Protein AF-A0A956W4G2-F1 (afdb_monomer)

Structure (mmCIF, N/CA/C/O backbone):
data_AF-A0A956W4G2-F1
#
_entry.id   AF-A0A956W4G2-F1
#
loop_
_atom_site.group_PDB
_atom_site.id
_atom_site.type_symbol
_atom_site.label_atom_id
_atom_site.label_alt_id
_atom_site.label_comp_id
_atom_site.label_asym_id
_atom_site.label_entity_id
_atom_site.label_seq_id
_atom_site.pdbx_PDB_ins_code
_atom_site.Cartn_x
_atom_site.Cartn_y
_atom_site.Cartn_z
_atom_site.occupancy
_atom_site.B_iso_or_equiv
_atom_site.auth_seq_id
_atom_site.auth_comp_id
_atom_site.auth_asym_id
_atom_site.auth_atom_id
_atom_site.pdbx_PDB_model_num
ATOM 1 N N . ILE A 1 1 ? -4.866 4.582 -17.652 1.00 50.25 1 ILE A N 1
ATOM 2 C CA . ILE A 1 1 ? -4.745 4.997 -16.227 1.00 50.25 1 ILE A CA 1
ATOM 3 C C . ILE A 1 1 ? -3.307 4.822 -15.729 1.00 50.25 1 ILE A C 1
ATOM 5 O O . ILE A 1 1 ? -2.821 5.743 -15.092 1.00 50.25 1 ILE A O 1
ATOM 9 N N . LEU A 1 2 ? -2.598 3.739 -16.086 1.00 41.22 2 LEU A N 1
ATOM 10 C CA . LEU A 1 2 ? -1.159 3.585 -15.792 1.00 41.22 2 LEU A CA 1
ATOM 11 C C . LEU A 1 2 ? -0.225 4.591 -16.507 1.00 41.22 2 LEU A C 1
ATOM 13 O O . LEU A 1 2 ? 0.852 4.843 -15.987 1.00 41.22 2 LEU A O 1
ATOM 17 N N . ASP A 1 3 ? -0.658 5.236 -17.596 1.00 47.44 3 ASP A N 1
ATOM 18 C CA . ASP A 1 3 ? 0.127 6.281 -18.292 1.00 47.44 3 ASP A CA 1
ATOM 19 C C . ASP A 1 3 ? 0.022 7.695 -17.685 1.00 47.44 3 ASP A C 1
ATOM 21 O O . ASP A 1 3 ? 0.756 8.587 -18.084 1.00 47.44 3 ASP A O 1
ATOM 25 N N . ASN A 1 4 ? -0.891 7.944 -16.736 1.00 51.53 4 ASN A N 1
ATOM 26 C CA . ASN A 1 4 ? -1.182 9.310 -16.256 1.00 51.53 4 ASN A CA 1
ATOM 27 C C . ASN A 1 4 ? -0.505 9.677 -14.925 1.00 51.53 4 ASN A C 1
ATOM 29 O O . ASN A 1 4 ? -0.752 10.760 -14.400 1.00 51.53 4 ASN A O 1
ATOM 33 N N . VAL A 1 5 ? 0.290 8.776 -14.341 1.00 52.00 5 VAL A N 1
ATOM 34 C CA . VAL A 1 5 ? 0.906 8.995 -13.015 1.00 52.00 5 VAL A CA 1
ATOM 35 C C . VAL A 1 5 ? 2.428 9.046 -13.085 1.00 52.00 5 VAL A C 1
ATOM 37 O O . VAL A 1 5 ? 3.047 9.760 -12.301 1.00 52.00 5 VAL A O 1
ATOM 40 N N . TRP A 1 6 ? 3.034 8.352 -14.045 1.00 54.16 6 TRP A N 1
ATOM 41 C CA . TRP A 1 6 ? 4.470 8.404 -14.268 1.00 54.16 6 TRP A CA 1
ATOM 42 C C . TRP A 1 6 ? 4.729 8.812 -15.703 1.00 54.16 6 TRP A C 1
ATOM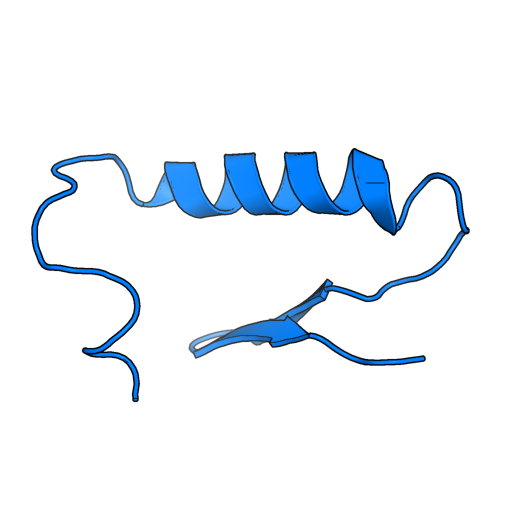 44 O O . TRP A 1 6 ? 4.781 7.984 -16.609 1.00 54.16 6 TRP A O 1
ATOM 54 N N . ASP A 1 7 ? 4.876 10.122 -15.882 1.00 43.31 7 ASP A N 1
ATOM 55 C CA . ASP A 1 7 ? 5.548 10.657 -17.051 1.00 43.31 7 ASP A CA 1
ATOM 56 C C . ASP A 1 7 ? 6.901 9.947 -17.176 1.00 43.31 7 ASP A C 1
ATOM 58 O O . ASP A 1 7 ? 7.568 9.650 -16.177 1.00 43.31 7 ASP A O 1
ATOM 62 N N . PHE A 1 8 ? 7.265 9.647 -18.409 1.00 47.09 8 PHE A N 1
ATOM 63 C CA . PHE A 1 8 ? 8.390 8.836 -18.871 1.00 47.09 8 PHE A CA 1
ATOM 64 C C . PHE A 1 8 ? 9.779 9.452 -18.544 1.00 47.09 8 PHE A C 1
ATOM 66 O O . PHE A 1 8 ? 10.696 9.408 -19.358 1.00 47.09 8 PHE A O 1
ATOM 73 N N . ALA A 1 9 ? 9.953 10.065 -17.368 1.00 48.56 9 ALA A N 1
ATOM 74 C CA . ALA A 1 9 ? 11.046 10.981 -17.041 1.00 48.56 9 ALA A CA 1
ATOM 75 C C . ALA A 1 9 ? 11.857 10.600 -15.789 1.00 48.56 9 ALA A C 1
ATOM 77 O O . ALA A 1 9 ? 12.570 11.443 -15.245 1.00 48.56 9 ALA A O 1
ATOM 78 N N . PHE A 1 10 ? 11.782 9.355 -15.309 1.00 50.53 10 PHE A N 1
ATOM 79 C CA . PHE A 1 10 ? 12.684 8.902 -14.249 1.00 50.53 10 PHE A CA 1
ATOM 80 C C . PHE A 1 10 ? 13.577 7.772 -14.763 1.00 50.53 10 PHE A C 1
ATOM 82 O O . PHE A 1 10 ? 13.201 6.605 -14.736 1.00 50.53 10 PHE A O 1
ATOM 89 N N . GLU A 1 11 ? 14.797 8.126 -15.178 1.00 53.09 11 GLU A N 1
ATOM 90 C CA . GLU A 1 11 ? 15.953 7.217 -15.292 1.00 53.09 11 GLU A CA 1
ATOM 91 C C . GLU A 1 11 ? 16.402 6.716 -13.903 1.00 53.09 11 GLU A C 1
ATOM 93 O O . GLU A 1 11 ? 17.585 6.686 -13.569 1.00 53.09 11 GLU A O 1
ATOM 98 N N . GLY A 1 12 ? 15.462 6.408 -13.018 1.00 53.31 12 GLY A N 1
ATOM 99 C CA . GLY A 1 12 ? 15.767 5.984 -11.670 1.00 53.31 12 GLY A CA 1
ATOM 100 C C . GLY A 1 12 ? 15.342 4.556 -11.468 1.00 53.31 12 GLY A C 1
ATOM 101 O O . GLY A 1 12 ? 14.222 4.168 -11.793 1.00 53.31 12 GLY A O 1
ATOM 102 N N . ASP A 1 13 ? 16.296 3.811 -10.929 1.00 59.28 13 ASP A N 1
ATOM 103 C CA . ASP A 1 13 ? 16.198 2.429 -10.504 1.00 59.28 13 ASP A CA 1
ATOM 104 C C . ASP A 1 13 ? 14.767 2.078 -10.038 1.00 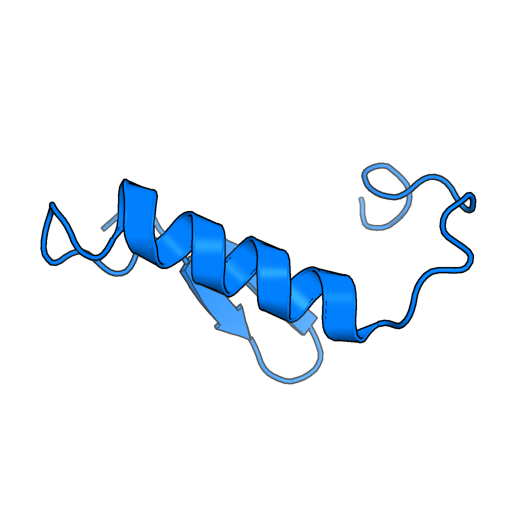59.28 13 ASP A C 1
ATOM 106 O O . ASP A 1 13 ? 14.252 2.761 -9.145 1.00 59.28 13 ASP A O 1
ATOM 110 N N . PRO A 1 14 ? 14.109 1.041 -10.598 1.00 62.03 14 PRO A N 1
ATOM 111 C CA . PRO A 1 14 ? 12.777 0.594 -10.171 1.00 62.03 14 PRO A CA 1
ATOM 112 C C . PRO A 1 14 ? 12.658 0.371 -8.651 1.00 62.03 14 PRO A C 1
ATOM 114 O O . PRO A 1 14 ? 11.558 0.450 -8.099 1.00 62.03 14 PRO A O 1
ATOM 117 N N . ASN A 1 15 ? 13.782 0.200 -7.950 1.00 70.06 15 ASN A N 1
ATOM 118 C CA . ASN A 1 15 ? 13.856 0.174 -6.489 1.00 70.06 15 ASN A CA 1
ATOM 119 C C . ASN A 1 15 ? 13.381 1.470 -5.802 1.00 70.06 15 ASN A C 1
ATOM 121 O O . ASN A 1 15 ? 13.025 1.454 -4.621 1.00 70.06 15 ASN A O 1
ATOM 125 N N . ILE A 1 16 ? 13.347 2.611 -6.498 1.00 80.12 16 ILE A N 1
ATOM 126 C CA . ILE A 1 16 ? 12.943 3.889 -5.901 1.00 80.12 16 ILE A CA 1
ATOM 127 C C . ILE A 1 16 ? 11.495 3.844 -5.402 1.00 80.12 16 ILE A C 1
ATOM 129 O O . ILE A 1 16 ? 11.180 4.398 -4.346 1.00 80.12 16 ILE A O 1
ATOM 133 N N . VAL A 1 17 ? 10.624 3.119 -6.111 1.00 81.81 17 VAL A N 1
ATOM 134 C CA . VAL A 1 17 ? 9.218 2.945 -5.732 1.00 81.81 17 VAL A CA 1
ATOM 135 C C . VAL A 1 17 ? 9.121 2.228 -4.385 1.00 81.81 17 VAL A C 1
ATOM 137 O O . VAL A 1 17 ? 8.383 2.678 -3.509 1.00 81.81 17 VAL A O 1
ATOM 140 N N . GLU A 1 18 ? 9.923 1.184 -4.158 1.00 83.19 18 GLU A N 1
ATOM 141 C CA . GLU A 1 18 ? 9.957 0.475 -2.872 1.00 83.19 18 GLU A CA 1
ATOM 142 C C . GLU A 1 18 ? 10.405 1.383 -1.723 1.00 83.19 18 GLU A C 1
ATOM 144 O O . GLU A 1 18 ? 9.826 1.343 -0.632 1.00 83.19 18 GLU A O 1
ATOM 149 N N . VAL A 1 19 ? 11.401 2.244 -1.963 1.00 87.44 19 VAL A N 1
ATOM 150 C CA . VAL A 1 19 ? 11.882 3.212 -0.965 1.00 87.44 19 VAL A CA 1
ATOM 151 C C . VAL A 1 19 ? 10.769 4.181 -0.573 1.00 87.44 19 VAL A C 1
ATOM 153 O O . VAL A 1 19 ? 10.542 4.410 0.622 1.00 87.44 19 VAL A O 1
ATOM 156 N N . TYR A 1 20 ? 10.050 4.732 -1.553 1.00 88.00 20 TYR A N 1
ATOM 157 C CA . TYR A 1 20 ? 8.951 5.656 -1.286 1.00 88.00 20 TYR A CA 1
ATOM 158 C C . TYR A 1 20 ? 7.768 4.970 -0.610 1.00 88.00 20 TYR A C 1
ATOM 160 O O . TYR A 1 20 ? 7.264 5.510 0.374 1.00 88.00 20 TYR A O 1
ATOM 168 N N . ILE A 1 21 ? 7.376 3.771 -1.047 1.00 88.69 21 ILE A N 1
ATOM 169 C CA . ILE A 1 21 ? 6.306 3.000 -0.401 1.00 88.69 21 ILE A CA 1
ATOM 170 C C . ILE A 1 21 ?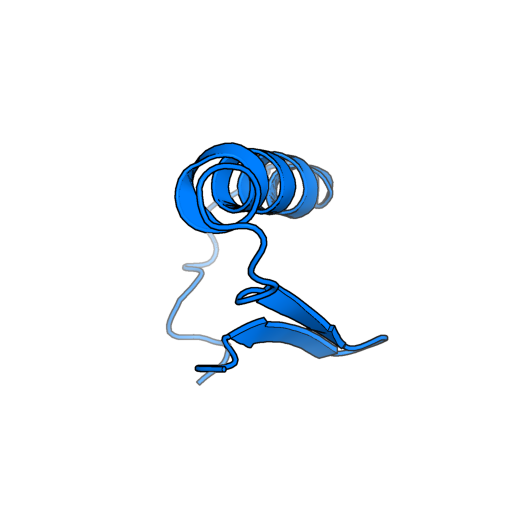 6.667 2.704 1.053 1.00 88.69 21 ILE A C 1
ATOM 172 O O . ILE A 1 21 ? 5.865 2.956 1.950 1.00 88.69 21 ILE A O 1
ATOM 176 N N . ARG A 1 22 ? 7.899 2.264 1.333 1.00 89.06 22 ARG A N 1
ATOM 177 C CA . ARG A 1 22 ? 8.361 2.033 2.708 1.00 89.06 22 ARG A CA 1
ATOM 178 C C . ARG A 1 22 ? 8.334 3.309 3.546 1.00 89.06 22 ARG A C 1
ATOM 180 O O . ARG A 1 22 ? 7.930 3.280 4.707 1.00 89.06 22 ARG A O 1
ATOM 187 N N . ARG A 1 23 ? 8.767 4.436 2.974 1.00 92.06 23 ARG A N 1
ATOM 188 C CA . ARG A 1 23 ? 8.736 5.735 3.657 1.00 92.06 23 ARG A CA 1
ATOM 189 C C . ARG A 1 23 ? 7.306 6.203 3.918 1.00 92.06 23 ARG A C 1
ATOM 191 O O . ARG A 1 23 ? 7.073 6.840 4.941 1.00 92.06 23 ARG A O 1
ATOM 198 N N . LEU A 1 24 ? 6.379 5.903 3.014 1.00 90.44 24 LEU A N 1
ATOM 199 C CA . LEU A 1 24 ? 4.975 6.254 3.150 1.00 90.44 24 LEU A CA 1
ATOM 200 C C . LEU A 1 24 ? 4.320 5.424 4.260 1.00 90.44 24 LEU A C 1
ATOM 202 O O . LEU A 1 24 ? 3.782 6.021 5.187 1.00 90.44 24 LEU A O 1
ATOM 206 N N . ARG A 1 25 ? 4.499 4.093 4.265 1.00 92.00 25 ARG A N 1
ATOM 207 C CA . ARG A 1 25 ? 4.023 3.202 5.344 1.00 92.00 25 ARG A CA 1
ATOM 208 C C . ARG A 1 25 ? 4.501 3.657 6.730 1.00 92.00 25 ARG A C 1
ATOM 210 O O . ARG A 1 25 ? 3.710 3.773 7.655 1.00 92.00 25 ARG A O 1
ATOM 217 N N . ARG A 1 2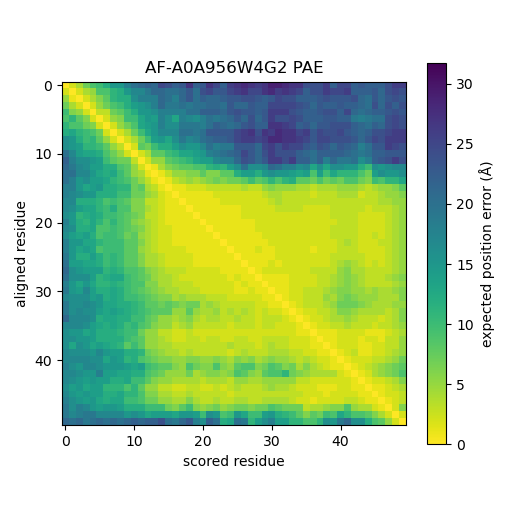6 ? 5.771 4.053 6.864 1.00 92.75 26 ARG A N 1
ATOM 218 C CA . ARG A 1 26 ? 6.302 4.630 8.120 1.00 92.75 26 ARG A CA 1
ATOM 219 C C . ARG A 1 26 ? 5.567 5.874 8.613 1.00 92.75 26 ARG A C 1
ATOM 221 O O . ARG A 1 26 ? 5.579 6.164 9.802 1.00 92.75 26 ARG A O 1
ATOM 228 N N . LYS A 1 27 ? 4.996 6.662 7.703 1.00 92.06 27 LYS A N 1
ATOM 229 C CA . LYS A 1 27 ? 4.312 7.913 8.044 1.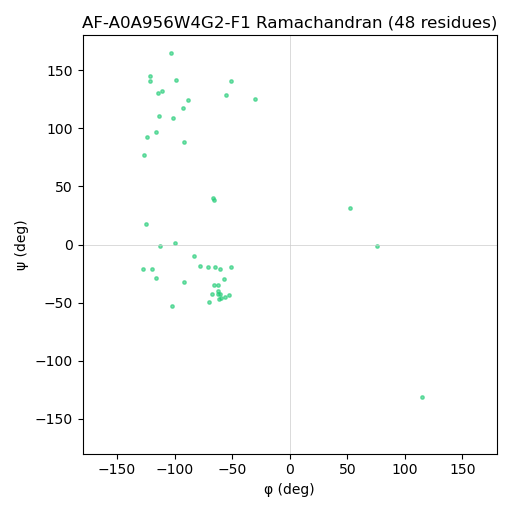00 92.06 27 LYS A CA 1
ATOM 230 C C . LYS A 1 27 ? 2.818 7.737 8.290 1.00 92.06 27 LYS A C 1
ATOM 232 O O . LYS A 1 27 ? 2.276 8.514 9.067 1.00 92.06 27 LYS A O 1
ATOM 237 N N . ILE A 1 28 ? 2.166 6.796 7.605 1.00 89.25 28 ILE A N 1
ATOM 238 C CA . ILE A 1 28 ? 0.695 6.691 7.592 1.00 89.25 28 ILE A CA 1
ATOM 239 C C . ILE A 1 28 ? 0.151 5.363 8.123 1.00 89.25 28 ILE A C 1
ATOM 241 O O . ILE A 1 28 ? -0.998 5.331 8.534 1.00 89.25 28 ILE A O 1
ATOM 245 N N . ASP A 1 29 ? 0.959 4.303 8.136 1.00 89.50 29 ASP A N 1
ATOM 246 C CA . ASP A 1 29 ? 0.549 2.976 8.607 1.00 89.50 29 ASP A CA 1
ATOM 247 C C . ASP A 1 29 ? 1.102 2.726 10.018 1.00 89.50 29 ASP A C 1
ATOM 249 O O . ASP A 1 29 ? 0.347 2.469 10.953 1.00 89.50 29 ASP A O 1
ATOM 253 N N . GLU A 1 30 ? 2.418 2.894 10.215 1.00 90.00 30 GLU A N 1
ATOM 254 C CA . GLU A 1 30 ? 3.078 2.626 11.507 1.00 90.00 30 GLU A CA 1
ATOM 255 C C . GLU A 1 30 ? 2.483 3.418 12.691 1.00 90.00 30 GLU A C 1
ATOM 257 O O . GLU A 1 30 ? 2.235 2.803 13.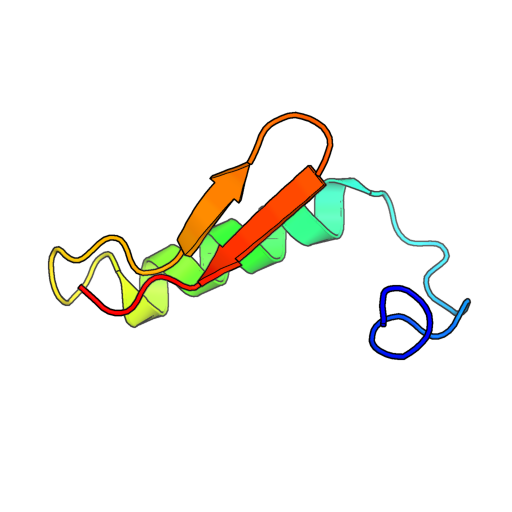729 1.00 90.00 30 GLU A O 1
ATOM 262 N N . PRO A 1 31 ? 2.201 4.735 12.588 1.00 92.62 31 PRO A N 1
ATOM 263 C CA . PRO A 1 31 ? 1.674 5.497 13.724 1.00 92.62 31 PRO A CA 1
ATOM 264 C C . PRO A 1 31 ? 0.225 5.156 14.082 1.00 92.62 31 PRO A C 1
ATOM 266 O O . PRO A 1 31 ? -0.216 5.463 15.187 1.00 92.62 31 PRO A O 1
ATOM 269 N N . PHE A 1 32 ? -0.517 4.556 13.151 1.00 89.00 32 PHE A N 1
ATOM 270 C CA . PHE A 1 32 ? -1.949 4.290 13.284 1.00 89.00 32 PHE A CA 1
ATOM 271 C C . PHE A 1 32 ? -2.258 2.791 13.383 1.00 89.00 32 PHE A C 1
ATOM 273 O O . PHE A 1 32 ? -3.416 2.422 13.550 1.00 89.00 32 PHE A O 1
ATOM 280 N N . ALA A 1 33 ? -1.229 1.936 13.316 1.00 87.06 33 ALA A N 1
ATOM 281 C CA . ALA A 1 33 ? -1.345 0.480 13.258 1.00 87.06 33 ALA A CA 1
ATOM 282 C C . ALA A 1 33 ? -2.298 -0.012 12.147 1.00 87.06 33 ALA A C 1
ATOM 284 O O . ALA A 1 33 ? -2.944 -1.049 12.286 1.00 87.06 33 ALA A O 1
ATOM 285 N N . THR A 1 34 ? -2.375 0.733 11.043 1.00 87.56 34 THR A N 1
ATOM 286 C CA . THR A 1 34 ? -3.201 0.421 9.871 1.00 87.56 34 THR A CA 1
ATOM 287 C C . THR A 1 34 ? -2.344 -0.144 8.742 1.00 87.56 34 THR A C 1
ATOM 289 O O . THR A 1 34 ? -1.118 -0.076 8.777 1.00 87.56 34 THR A O 1
ATOM 292 N N . THR A 1 35 ? -2.973 -0.753 7.736 1.00 86.94 35 THR A N 1
ATOM 293 C CA . THR A 1 35 ? -2.291 -1.174 6.501 1.00 86.94 35 THR A CA 1
ATOM 294 C C . THR A 1 35 ? -3.029 -0.594 5.304 1.00 86.94 35 THR A C 1
ATOM 296 O O . THR A 1 35 ? -3.781 -1.276 4.619 1.00 86.94 35 THR A O 1
ATOM 299 N N . SER A 1 36 ? -2.817 0.696 5.049 1.00 90.06 36 SER A N 1
ATOM 300 C CA . SER A 1 36 ? -3.488 1.401 3.954 1.00 90.06 36 SER A CA 1
ATOM 301 C C . SER A 1 36 ? -2.875 1.107 2.583 1.00 90.06 36 SER A C 1
ATOM 303 O O . SER A 1 36 ? -3.518 1.328 1.560 1.00 90.06 36 SER A O 1
ATOM 305 N N . ILE A 1 37 ? -1.637 0.594 2.533 1.00 90.69 37 ILE A N 1
ATOM 306 C CA . ILE A 1 37 ? -0.932 0.277 1.285 1.00 90.69 37 ILE A CA 1
ATOM 307 C C . ILE A 1 37 ? -0.717 -1.227 1.148 1.00 90.69 37 ILE A C 1
ATOM 309 O O . ILE A 1 37 ? 0.167 -1.810 1.786 1.00 90.69 37 ILE A O 1
ATOM 313 N N . GLU A 1 38 ? -1.409 -1.841 0.201 1.00 90.38 38 GLU A N 1
ATOM 314 C CA . GLU A 1 38 ? -1.288 -3.256 -0.124 1.00 90.38 38 GLU A CA 1
ATOM 315 C C . GLU A 1 38 ? -0.381 -3.493 -1.331 1.00 90.38 38 GLU A C 1
ATOM 317 O O . GLU A 1 38 ? -0.416 -2.761 -2.320 1.00 90.38 38 GLU A O 1
ATOM 322 N N . THR A 1 39 ? 0.417 -4.558 -1.277 1.00 88.19 39 THR A N 1
ATOM 32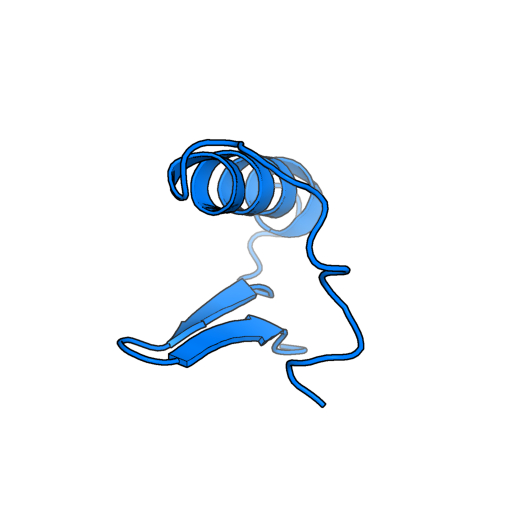3 C CA . THR A 1 39 ? 1.236 -4.993 -2.413 1.00 88.19 39 THR A CA 1
ATOM 324 C C . THR A 1 39 ? 0.472 -6.034 -3.231 1.00 88.19 39 THR A C 1
ATOM 326 O O . THR A 1 39 ? 0.207 -7.134 -2.747 1.00 88.19 39 THR A O 1
ATOM 329 N N . VAL A 1 40 ? 0.184 -5.726 -4.495 1.00 87.62 40 VAL A N 1
ATOM 330 C CA . VAL A 1 40 ? -0.449 -6.639 -5.452 1.00 87.62 40 VAL A CA 1
ATOM 331 C C . VAL A 1 40 ? 0.626 -7.210 -6.376 1.00 87.62 40 VAL A C 1
ATOM 333 O O . VAL A 1 40 ? 1.182 -6.515 -7.232 1.00 87.62 40 VAL A O 1
ATOM 336 N N . ARG A 1 41 ? 0.942 -8.500 -6.207 1.00 81.31 41 ARG A N 1
ATOM 337 C CA . ARG A 1 41 ? 1.957 -9.182 -7.027 1.00 81.31 41 ARG A CA 1
ATOM 338 C C . ARG A 1 41 ? 1.634 -9.052 -8.517 1.00 81.31 41 ARG A C 1
ATOM 340 O O . ARG A 1 41 ? 0.530 -9.372 -8.940 1.00 81.31 41 ARG A O 1
ATOM 347 N N . GLY A 1 42 ? 2.617 -8.603 -9.297 1.00 81.38 42 GLY A N 1
ATOM 348 C CA . GLY A 1 42 ? 2.494 -8.434 -10.748 1.00 81.38 42 GLY A CA 1
ATOM 349 C C . GLY A 1 42 ? 1.684 -7.214 -11.202 1.00 81.38 42 GLY A C 1
ATOM 350 O O . GLY A 1 42 ? 1.591 -6.996 -12.403 1.00 81.38 42 GLY A O 1
ATOM 351 N N . ALA A 1 43 ? 1.129 -6.418 -10.279 1.00 81.06 43 ALA A N 1
ATOM 352 C CA . ALA A 1 43 ? 0.323 -5.236 -10.607 1.00 81.06 43 ALA A CA 1
ATOM 353 C C . ALA A 1 43 ? 0.789 -3.944 -9.909 1.00 81.06 43 ALA A C 1
ATOM 355 O O . ALA A 1 43 ? 0.489 -2.859 -10.396 1.00 81.06 43 ALA A O 1
ATOM 356 N N . GLY A 1 44 ? 1.529 -4.038 -8.798 1.00 85.00 44 GLY A N 1
ATOM 357 C CA . GLY A 1 44 ? 2.077 -2.883 -8.080 1.00 85.00 44 GLY A CA 1
ATOM 358 C C . GLY A 1 44 ? 1.480 -2.729 -6.684 1.00 85.00 44 GLY A C 1
ATOM 359 O O . GLY A 1 44 ? 1.441 -3.691 -5.919 1.00 85.00 44 GLY A O 1
ATOM 360 N N . TYR A 1 45 ? 1.036 -1.521 -6.337 1.00 86.88 45 TYR A N 1
ATOM 361 C CA . TYR A 1 45 ? 0.489 -1.207 -5.015 1.00 86.88 45 TYR A CA 1
ATOM 362 C C . TYR A 1 45 ? -0.942 -0.686 -5.123 1.00 86.88 45 TYR A C 1
ATOM 364 O O . TYR A 1 45 ? -1.283 0.023 -6.069 1.00 86.88 45 TYR A O 1
ATOM 372 N N . ARG A 1 46 ? -1.770 -1.025 -4.137 1.00 86.62 46 ARG A N 1
ATOM 373 C CA . ARG A 1 46 ? -3.158 -0.577 -4.010 1.00 86.62 46 ARG A CA 1
ATOM 374 C C . ARG A 1 46 ? -3.336 0.156 -2.688 1.00 86.62 46 ARG A C 1
ATOM 376 O O . ARG A 1 46 ? -2.795 -0.274 -1.675 1.00 86.62 46 ARG A O 1
ATOM 383 N N . LEU A 1 47 ? -4.114 1.235 -2.703 1.00 88.56 47 LEU A N 1
ATOM 384 C CA . LEU A 1 47 ? -4.585 1.873 -1.478 1.00 88.56 47 LEU A CA 1
ATOM 385 C C . LEU A 1 47 ? -5.898 1.217 -1.045 1.00 88.56 47 LEU A C 1
ATOM 387 O O . LEU A 1 47 ? -6.836 1.161 -1.842 1.00 88.56 47 LEU A O 1
ATOM 391 N N . SER A 1 48 ? -5.943 0.717 0.187 1.00 83.31 48 SER A N 1
ATOM 392 C CA . SER A 1 48 ? -7.159 0.241 0.846 1.00 83.31 48 SER A CA 1
ATOM 393 C C . SER A 1 48 ? -7.504 1.199 1.981 1.00 83.31 48 SER A C 1
ATOM 395 O O . SER A 1 48 ? -6.632 1.596 2.752 1.00 83.31 48 SER A O 1
ATOM 397 N N . ALA A 1 49 ? -8.766 1.609 2.045 1.00 65.94 49 ALA A N 1
ATOM 398 C CA . ALA A 1 49 ? -9.308 2.318 3.193 1.00 65.94 49 ALA A CA 1
ATOM 399 C C . ALA A 1 49 ? -9.905 1.256 4.119 1.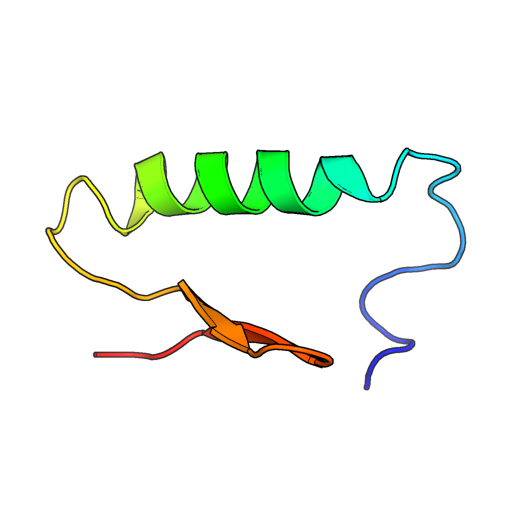00 65.94 49 ALA A C 1
ATOM 401 O O . ALA A 1 49 ? -11.066 0.890 3.943 1.00 65.94 49 ALA A O 1
ATOM 402 N N . ASP A 1 50 ? -9.081 0.706 5.008 1.00 56.19 50 ASP A N 1
ATOM 403 C CA . ASP A 1 50 ? -9.594 0.001 6.188 1.00 56.19 50 ASP A CA 1
ATOM 404 C C . ASP A 1 50 ? -10.181 1.009 7.188 1.00 56.19 50 ASP A C 1
ATOM 406 O O . ASP A 1 50 ? -9.579 2.100 7.354 1.00 56.19 50 ASP A O 1
#

pLDDT: mean 75.93, std 17.06, range [41.22, 92.75]

Nearest PDB structures (foldseek):
  8uvx-a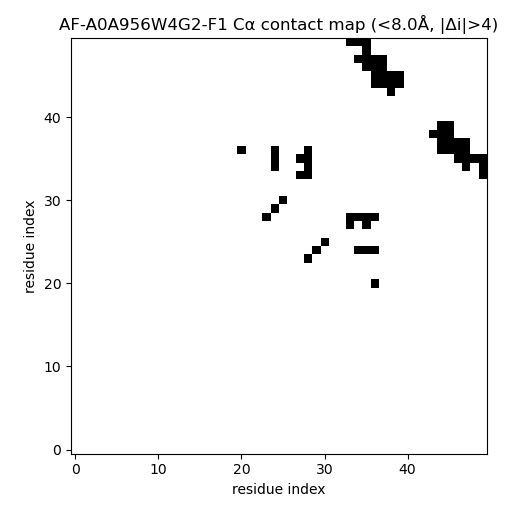ssembly1_B  TM=8.535E-01  e=1.248E-02  Campylobacter jejuni
  8uvk-assembly1_A  TM=8.065E-01  e=1.437E-02  Campylobacter jejuni
  1ys6-assembly1_A  TM=7.138E-01  e=2.196E-02  Mycobacterium tuberculosis
  8ap6-assembly1_F  TM=3.155E-01  e=7.196E+00  Trypanosoma brucei brucei
  8om4-assembly1_C  TM=2.765E-01  e=9.546E+00  Saccharomyces cerevisiae

Foldseek 3Di:
DVCPPDDPPDPDDPCVLVVVVVVVCVVPCVVVVHCQWDQDPPPGIDGDDD

Solvent-accessible surface area (backbone atoms only — not comparable to full-atom values): 3350 Å² total; per-residue (Å²): 117,84,72,78,78,57,71,97,76,68,102,56,65,78,64,53,56,56,55,50,52,54,55,45,40,61,70,66,13,63,82,67,78,49,74,40,71,43,81,41,87,98,78,50,75,43,81,46,89,125

Secondary structure (DSSP, 8-state):
-TTTT--S---S-THHHHHHHHHHHHHHTGGGT---EEEETTTEEEE---

Mean predicted aligned error: 9.2 Å

Sequence (50 aa):
ILDNVWDFAFEGDPNIVEVYIRRLRRKIDEPFATTSIETVRGAGYRLSAD

Radius of gyration: 12.41 Å; Cα contacts (8 Å, |Δi|>4): 33; chains: 1; bounding box: 26×20×33 Å